Protein AF-A0AAN8JFC9-F1 (afdb_monomer_lite)

Organism: Patella caerulea (NCBI:txid87958)

Structure (mmCIF, N/CA/C/O backbone):
data_AF-A0AAN8JFC9-F1
#
_entry.id   AF-A0AAN8JFC9-F1
#
loop_
_atom_site.group_PDB
_atom_site.id
_atom_site.type_symbol
_atom_site.label_atom_id
_atom_site.label_alt_id
_atom_site.label_comp_id
_atom_site.label_asym_id
_atom_site.label_entity_id
_atom_site.label_seq_id
_atom_site.pdbx_P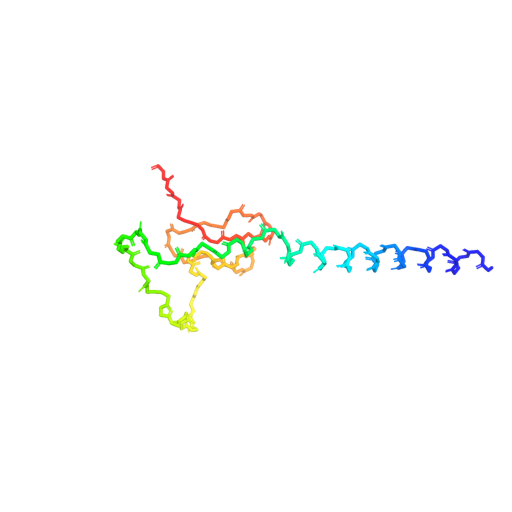DB_ins_code
_atom_site.Cartn_x
_atom_site.Cartn_y
_atom_site.Cartn_z
_atom_site.occupancy
_atom_site.B_iso_or_equiv
_atom_site.auth_seq_id
_atom_site.auth_comp_id
_atom_site.auth_asym_id
_atom_site.auth_atom_id
_atom_site.pdbx_PDB_model_num
ATOM 1 N N . MET A 1 1 ? 22.544 -7.958 -28.202 1.00 70.62 1 MET A N 1
ATOM 2 C CA . MET A 1 1 ? 22.425 -8.823 -27.002 1.00 70.62 1 MET A CA 1
ATOM 3 C C . MET A 1 1 ? 22.187 -8.048 -25.695 1.00 70.62 1 MET A C 1
ATOM 5 O O . MET A 1 1 ? 21.438 -8.544 -24.869 1.00 70.62 1 MET A O 1
ATOM 9 N N . ALA A 1 2 ? 22.684 -6.813 -25.516 1.00 70.50 2 ALA A N 1
ATOM 10 C CA . ALA A 1 2 ? 22.490 -6.014 -2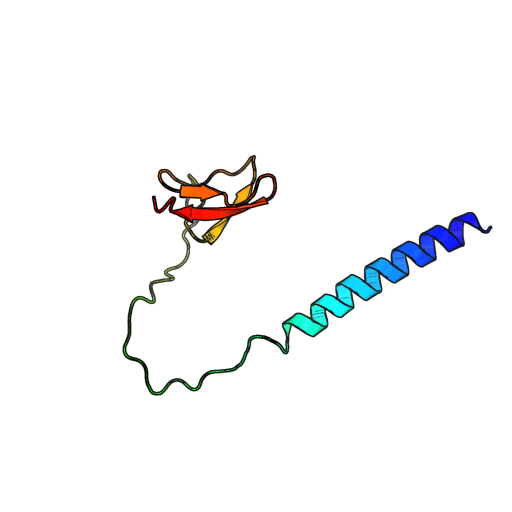4.286 1.00 70.50 2 ALA A CA 1
ATOM 11 C C . ALA A 1 2 ? 21.026 -5.684 -23.893 1.00 70.50 2 ALA A C 1
ATOM 13 O O . ALA A 1 2 ? 20.739 -5.407 -22.731 1.00 70.50 2 ALA A O 1
ATOM 14 N N . ARG A 1 3 ? 20.075 -5.740 -24.836 1.00 74.12 3 ARG A N 1
ATOM 15 C CA . ARG A 1 3 ? 18.650 -5.480 -24.555 1.00 74.12 3 ARG A CA 1
ATOM 16 C C . ARG A 1 3 ? 18.003 -6.546 -23.665 1.00 74.12 3 ARG A C 1
ATOM 18 O O . ARG A 1 3 ? 17.138 -6.210 -22.872 1.00 74.12 3 ARG A O 1
ATOM 25 N N . LEU A 1 4 ? 18.461 -7.797 -23.746 1.00 86.06 4 LEU A N 1
ATOM 26 C CA . LEU A 1 4 ? 17.934 -8.891 -22.921 1.00 86.06 4 LEU A CA 1
ATOM 27 C C . LEU A 1 4 ? 18.440 -8.818 -21.473 1.00 86.06 4 LEU A C 1
ATOM 29 O O . LEU A 1 4 ? 17.705 -9.152 -20.550 1.00 86.06 4 LEU A O 1
ATOM 33 N N . VAL A 1 5 ? 19.660 -8.308 -21.270 1.00 86.19 5 VAL A N 1
ATOM 34 C CA . VAL A 1 5 ? 20.273 -8.168 -19.939 1.00 86.19 5 VAL A CA 1
ATOM 35 C C . VAL A 1 5 ? 19.518 -7.143 -19.092 1.00 86.19 5 VAL A C 1
ATOM 37 O O . VAL A 1 5 ? 19.209 -7.419 -17.940 1.00 86.19 5 VAL A O 1
ATOM 40 N N . ASN A 1 6 ? 19.147 -5.999 -19.677 1.00 80.75 6 ASN A N 1
ATOM 41 C CA . ASN A 1 6 ? 18.390 -4.963 -18.965 1.00 80.75 6 ASN A CA 1
ATOM 42 C C . ASN A 1 6 ? 17.032 -5.481 -18.470 1.00 80.75 6 ASN A C 1
ATOM 44 O O . ASN A 1 6 ? 16.653 -5.225 -17.334 1.00 80.75 6 ASN A O 1
ATOM 48 N N . VAL A 1 7 ? 16.332 -6.266 -19.294 1.00 86.94 7 VAL A N 1
ATOM 49 C CA . VAL A 1 7 ? 15.045 -6.862 -18.911 1.00 86.94 7 VAL A CA 1
ATOM 50 C C . VAL A 1 7 ? 15.243 -7.888 -17.793 1.00 86.94 7 VAL A C 1
ATOM 52 O O . VAL A 1 7 ? 14.572 -7.815 -16.770 1.00 86.94 7 VAL A O 1
ATOM 55 N N . PHE A 1 8 ? 16.210 -8.798 -17.929 1.00 88.62 8 PHE A N 1
ATOM 56 C CA . PHE A 1 8 ? 16.466 -9.830 -16.921 1.00 88.62 8 PHE A CA 1
ATOM 57 C C . PHE A 1 8 ? 16.862 -9.253 -15.550 1.00 88.62 8 PHE A C 1
ATOM 59 O O . PHE A 1 8 ? 16.392 -9.733 -14.517 1.00 88.62 8 PHE A O 1
ATOM 66 N N . VAL A 1 9 ? 17.679 -8.194 -15.529 1.00 90.19 9 VAL A N 1
ATOM 67 C CA . VAL A 1 9 ? 18.089 -7.512 -14.290 1.00 90.19 9 VAL A CA 1
ATOM 68 C C . VAL A 1 9 ? 16.888 -6.870 -13.592 1.00 90.19 9 VAL A C 1
ATOM 70 O O . VAL A 1 9 ? 16.733 -7.045 -12.386 1.00 90.19 9 VAL A O 1
ATOM 73 N N . VAL A 1 10 ? 16.002 -6.201 -14.338 1.00 93.06 10 VAL A N 1
ATOM 74 C CA . VAL A 1 10 ? 14.786 -5.583 -13.777 1.00 93.06 10 VAL A CA 1
ATOM 75 C C . VAL A 1 10 ? 13.854 -6.640 -13.177 1.00 93.06 10 VAL A C 1
ATOM 77 O O . VAL A 1 10 ? 13.423 -6.495 -12.035 1.00 93.06 10 VAL A O 1
ATOM 80 N N . PHE A 1 11 ? 13.598 -7.738 -13.895 1.00 91.12 11 PHE A N 1
ATOM 81 C CA . PHE A 1 11 ? 12.755 -8.830 -13.391 1.00 91.12 11 PHE A CA 1
ATOM 82 C C . PHE A 1 11 ? 13.335 -9.482 -12.130 1.00 91.12 11 PHE A C 1
ATOM 84 O O . PHE A 1 11 ? 12.605 -9.722 -11.168 1.00 91.12 11 PHE A O 1
ATOM 91 N N . THR A 1 12 ? 14.648 -9.726 -12.105 1.00 93.25 12 THR A N 1
ATOM 92 C CA . THR A 1 12 ? 15.327 -10.322 -10.944 1.00 93.25 12 THR A CA 1
ATOM 93 C C . THR A 1 12 ? 15.257 -9.398 -9.727 1.00 93.25 12 THR A C 1
ATOM 95 O O . THR A 1 12 ? 14.962 -9.857 -8.624 1.00 93.25 12 THR A O 1
ATOM 98 N N . LEU A 1 13 ? 15.453 -8.090 -9.921 1.00 93.25 13 LEU A N 1
ATOM 99 C CA . LEU A 1 13 ? 15.374 -7.094 -8.851 1.00 93.25 13 LEU A CA 1
ATOM 100 C C . LEU A 1 13 ? 13.956 -7.001 -8.260 1.00 93.25 13 LEU A C 1
ATOM 102 O O . LEU A 1 13 ? 13.803 -7.021 -7.039 1.00 93.25 13 LEU A O 1
ATOM 106 N N . CYS A 1 14 ? 12.917 -6.992 -9.102 1.00 93.62 14 CYS A N 1
ATOM 107 C CA . CYS A 1 14 ? 11.522 -7.041 -8.648 1.00 93.62 14 CYS A CA 1
ATOM 108 C C . CYS A 1 14 ? 11.218 -8.307 -7.836 1.00 93.62 14 CYS A C 1
ATOM 110 O O . CYS A 1 14 ? 10.583 -8.231 -6.786 1.00 93.62 14 CYS A O 1
ATOM 112 N N . PHE A 1 15 ? 11.685 -9.469 -8.294 1.00 90.12 15 PHE A N 1
ATOM 113 C CA . PHE A 1 15 ? 11.431 -10.743 -7.622 1.00 90.12 15 PHE A CA 1
ATOM 114 C C . PHE A 1 15 ? 12.082 -10.819 -6.231 1.00 90.12 15 PHE A C 1
ATOM 116 O O . PHE A 1 15 ? 11.452 -11.291 -5.283 1.00 90.12 15 PHE A O 1
ATOM 123 N N . VAL A 1 16 ? 13.310 -10.306 -6.086 1.00 88.31 16 VAL A N 1
ATOM 124 C CA . VAL A 1 16 ? 14.010 -10.228 -4.791 1.00 88.31 16 VAL A CA 1
ATOM 125 C C . VAL A 1 16 ? 13.274 -9.311 -3.813 1.00 88.31 16 VAL A C 1
ATOM 127 O O . VAL A 1 16 ? 13.129 -9.676 -2.648 1.00 88.31 16 VAL A O 1
ATOM 130 N N . LEU A 1 17 ? 12.755 -8.165 -4.272 1.00 87.00 17 LEU A N 1
ATOM 131 C CA . LEU A 1 17 ? 11.959 -7.270 -3.426 1.00 87.00 17 LEU A CA 1
ATOM 132 C C . LEU A 1 17 ? 10.699 -7.981 -2.909 1.00 87.00 17 LEU A C 1
ATOM 134 O O . LEU A 1 17 ? 10.486 -8.026 -1.702 1.00 87.00 17 LEU A O 1
ATOM 138 N N . ILE A 1 18 ? 9.916 -8.627 -3.780 1.00 88.75 18 ILE A N 1
ATOM 139 C CA . ILE A 1 18 ? 8.653 -9.289 -3.392 1.00 88.75 18 ILE A CA 1
ATOM 140 C C . ILE A 1 18 ? 8.886 -10.421 -2.373 1.00 88.75 18 ILE A C 1
ATOM 142 O O . ILE A 1 18 ? 8.135 -10.547 -1.405 1.00 88.75 18 ILE A O 1
ATOM 146 N N . GLN A 1 19 ? 9.942 -11.227 -2.535 1.00 78.44 19 GLN A N 1
ATOM 147 C CA . GLN A 1 19 ? 10.269 -12.273 -1.557 1.00 78.44 19 GLN A CA 1
ATOM 148 C C . GLN A 1 19 ? 10.862 -11.716 -0.254 1.00 78.44 19 GLN A C 1
ATOM 150 O O . GLN A 1 19 ? 10.572 -12.253 0.814 1.00 78.44 19 GLN A O 1
ATOM 155 N N . GLY A 1 20 ? 11.630 -10.622 -0.312 1.00 72.25 20 GLY A N 1
ATOM 156 C CA . GLY A 1 20 ? 12.136 -9.923 0.874 1.00 72.25 20 GLY A CA 1
ATOM 157 C C . GLY A 1 20 ? 11.028 -9.294 1.729 1.00 72.25 20 GLY A C 1
ATOM 158 O O . GLY A 1 20 ? 11.119 -9.311 2.959 1.00 72.25 20 GLY A O 1
ATOM 159 N N . PHE A 1 21 ? 9.945 -8.818 1.103 1.00 65.31 21 PHE A N 1
ATOM 160 C CA . PHE A 1 21 ? 8.733 -8.384 1.810 1.00 65.31 21 PHE A CA 1
ATOM 161 C C . PHE A 1 21 ? 8.022 -9.562 2.495 1.00 65.31 21 PHE A C 1
ATOM 163 O O . PHE A 1 21 ? 7.632 -9.449 3.654 1.00 65.31 21 PHE A O 1
ATOM 170 N N . LYS A 1 22 ? 7.957 -10.736 1.850 1.00 54.81 22 LYS A N 1
ATOM 171 C CA . LYS A 1 22 ? 7.297 -11.930 2.412 1.00 54.81 22 LYS A CA 1
ATOM 172 C C . LYS A 1 22 ? 8.005 -12.526 3.641 1.00 54.81 22 LYS A C 1
ATOM 174 O O . LYS A 1 22 ? 7.376 -13.236 4.421 1.00 54.81 22 LYS A O 1
ATOM 179 N N . VAL A 1 23 ? 9.295 -12.239 3.843 1.00 53.78 23 VAL A N 1
ATOM 180 C CA . VAL A 1 23 ? 10.040 -12.647 5.053 1.00 53.78 23 VAL A CA 1
ATOM 181 C C . VAL A 1 23 ? 9.857 -11.648 6.206 1.00 53.78 23 VAL A C 1
ATOM 183 O O . VAL A 1 23 ? 9.899 -12.056 7.364 1.00 53.78 23 VAL A O 1
ATOM 186 N N . ASN A 1 24 ? 9.576 -10.370 5.921 1.00 42.00 24 ASN A N 1
ATOM 187 C CA . ASN A 1 24 ? 9.338 -9.352 6.955 1.00 42.00 24 ASN A CA 1
ATOM 188 C C . ASN A 1 24 ? 7.935 -9.407 7.583 1.00 42.00 24 ASN A C 1
ATOM 190 O O . ASN A 1 24 ? 7.739 -8.858 8.661 1.00 42.00 24 ASN A O 1
ATOM 194 N N . GLU A 1 25 ? 6.978 -10.117 6.981 1.00 49.69 25 GLU A N 1
ATOM 195 C CA . GLU A 1 25 ? 5.631 -10.265 7.554 1.00 49.69 25 GLU A CA 1
ATOM 196 C C . GLU A 1 25 ? 5.579 -11.284 8.711 1.00 49.69 25 GLU A C 1
ATOM 198 O O . GLU A 1 25 ? 4.685 -11.241 9.551 1.00 49.69 25 GLU A O 1
ATOM 203 N N . ARG A 1 26 ? 6.563 -12.193 8.815 1.00 43.69 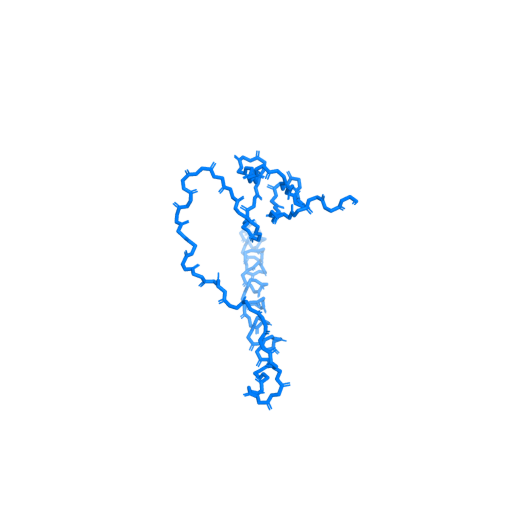26 ARG A N 1
ATOM 204 C CA . ARG A 1 26 ? 6.536 -13.285 9.809 1.00 43.69 26 ARG A CA 1
ATOM 205 C C . ARG A 1 26 ? 7.250 -12.980 11.132 1.00 43.69 26 ARG A C 1
ATOM 207 O O . ARG A 1 26 ? 7.231 -13.822 12.026 1.00 43.69 26 ARG A O 1
ATOM 214 N N . SER A 1 27 ? 7.853 -11.802 11.295 1.00 50.72 27 SER A N 1
ATOM 215 C CA . SER A 1 27 ? 8.606 -11.468 12.520 1.00 50.72 27 SER A CA 1
ATOM 216 C C . SER A 1 27 ? 8.282 -10.107 13.146 1.00 50.72 27 SER A C 1
ATOM 218 O O . SER A 1 27 ? 8.955 -9.731 14.100 1.00 50.72 27 SER A O 1
ATOM 220 N N . GLY A 1 28 ? 7.251 -9.401 12.666 1.00 52.06 28 GLY A N 1
ATOM 221 C CA . GLY A 1 28 ? 6.848 -8.096 13.207 1.00 52.06 28 GLY A CA 1
ATOM 222 C C . GLY A 1 28 ? 5.606 -8.076 14.107 1.00 52.06 28 GLY A C 1
ATOM 223 O O . GLY A 1 28 ? 5.569 -7.246 15.002 1.00 52.06 28 GLY A O 1
ATOM 224 N N . ASP A 1 29 ? 4.624 -8.972 13.915 1.00 50.78 29 ASP A N 1
ATOM 225 C CA . ASP A 1 29 ? 3.288 -8.807 14.538 1.00 50.78 29 ASP A CA 1
ATOM 226 C C . ASP A 1 29 ? 2.602 -10.123 14.984 1.00 50.78 29 ASP A C 1
ATOM 228 O O . ASP A 1 29 ? 1.384 -10.251 15.036 1.00 50.78 29 ASP A O 1
ATOM 232 N N . GLN A 1 30 ? 3.386 -11.140 15.356 1.00 43.62 30 GLN A N 1
ATOM 233 C CA . GLN A 1 30 ? 2.909 -12.196 16.266 1.00 43.62 30 GLN A CA 1
ATOM 234 C C . GLN A 1 30 ? 3.725 -12.183 17.553 1.00 43.62 30 GLN A C 1
ATOM 236 O O . GLN A 1 30 ? 4.255 -13.196 18.013 1.00 43.62 30 GLN A O 1
ATOM 241 N N . GLN A 1 31 ? 3.792 -11.005 18.175 1.00 45.62 31 GLN A N 1
ATOM 242 C CA . GLN A 1 31 ? 3.929 -10.949 19.620 1.00 45.62 31 GLN A CA 1
ATOM 243 C C . G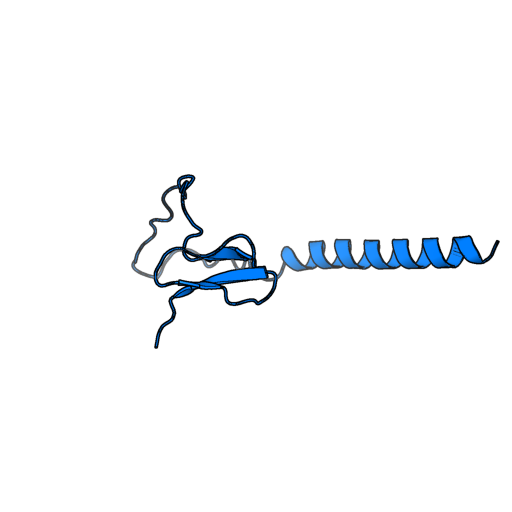LN A 1 31 ? 2.638 -11.529 20.205 1.00 45.62 31 GLN A C 1
ATOM 245 O O . GLN A 1 31 ? 1.654 -10.840 20.445 1.00 45.62 31 GLN A O 1
ATOM 250 N N . GLN A 1 32 ? 2.651 -12.851 20.341 1.00 46.34 32 GLN A N 1
ATOM 251 C CA . GLN A 1 32 ? 1.689 -13.672 21.048 1.00 46.34 32 GLN A CA 1
ATOM 252 C C . GLN A 1 32 ? 1.589 -13.144 22.484 1.00 46.34 32 GLN A C 1
ATOM 254 O O . GLN A 1 32 ? 2.363 -13.537 23.355 1.00 46.34 32 GLN A O 1
ATOM 259 N N . VAL A 1 33 ? 0.689 -12.186 22.713 1.00 48.75 33 VAL A N 1
ATOM 260 C CA . VAL A 1 33 ? 0.368 -11.683 24.049 1.00 48.75 33 VAL A CA 1
ATOM 261 C C . VAL A 1 33 ? -0.331 -12.828 24.795 1.00 48.75 33 VAL A C 1
ATOM 263 O O . VAL A 1 33 ? -1.398 -13.266 24.358 1.00 48.75 33 VAL A O 1
ATOM 266 N N . PRO A 1 34 ? 0.267 -13.375 25.870 1.00 41.34 34 PRO A N 1
ATOM 267 C CA . PRO A 1 34 ? -0.340 -14.444 26.652 1.00 41.34 34 PRO A CA 1
ATOM 268 C C . PRO A 1 34 ? -1.658 -13.961 27.276 1.00 41.34 34 PRO A C 1
ATOM 270 O O . PRO A 1 34 ? -1.744 -12.880 27.857 1.00 41.34 34 PRO A O 1
ATOM 273 N N . ALA A 1 35 ? -2.693 -14.777 27.104 1.00 49.84 35 ALA A N 1
ATOM 274 C CA . ALA A 1 35 ? -4.095 -14.466 27.343 1.00 49.84 35 ALA A CA 1
ATOM 275 C C . ALA A 1 35 ? -4.519 -14.536 28.826 1.00 49.84 35 ALA A C 1
ATOM 277 O O . ALA A 1 35 ? -5.328 -15.391 29.168 1.00 49.84 35 ALA A O 1
ATOM 278 N N . ASP A 1 36 ? -4.010 -13.667 29.712 1.00 59.38 36 ASP A N 1
ATOM 279 C CA . ASP A 1 36 ? -4.400 -13.751 31.139 1.00 59.38 36 ASP A CA 1
ATOM 280 C C . ASP A 1 36 ? -4.487 -12.426 31.931 1.00 59.38 36 ASP A C 1
ATOM 282 O O . ASP A 1 36 ? -4.179 -12.412 33.115 1.00 59.38 36 ASP A O 1
ATOM 286 N N . ALA A 1 37 ? -4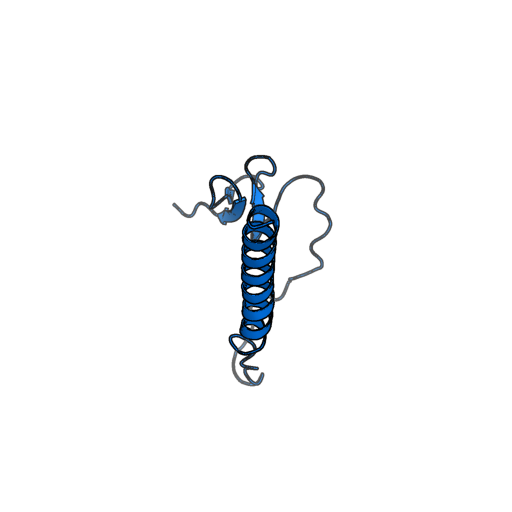.904 -11.296 31.328 1.00 50.78 37 ALA A N 1
ATOM 287 C CA . ALA A 1 37 ? -5.312 -10.108 32.117 1.00 50.78 37 ALA A CA 1
ATOM 288 C C . ALA A 1 37 ? -6.011 -8.967 31.329 1.00 50.78 37 ALA A C 1
ATOM 290 O O . ALA A 1 37 ? -5.612 -7.815 31.483 1.00 50.78 37 ALA A O 1
ATOM 291 N N . VAL A 1 38 ? -7.055 -9.202 30.516 1.00 49.41 38 VAL A N 1
ATOM 292 C CA . VAL A 1 38 ? -7.962 -8.097 30.096 1.00 49.41 38 VAL A CA 1
ATOM 293 C C . VAL A 1 38 ? -9.418 -8.594 29.957 1.00 49.41 38 VAL A C 1
ATOM 295 O O . VAL A 1 38 ? -9.662 -9.508 29.170 1.00 49.41 38 VAL A O 1
ATOM 298 N N . PRO A 1 39 ? -10.395 -8.031 30.701 1.00 47.19 39 PRO A N 1
ATOM 299 C CA . PRO A 1 39 ? -11.820 -8.352 30.557 1.00 47.19 39 PRO A CA 1
ATOM 300 C C . PRO A 1 39 ? -12.414 -7.801 29.235 1.00 47.19 39 PRO A C 1
ATOM 302 O O . PRO A 1 39 ? -11.882 -6.842 28.677 1.00 47.19 39 PRO A O 1
ATOM 305 N N . PRO A 1 40 ? -13.501 -8.404 28.710 1.00 55.44 40 PRO A N 1
ATOM 306 C CA . PRO A 1 40 ? -13.898 -8.342 27.297 1.00 55.44 40 PRO A CA 1
ATOM 307 C C . PRO A 1 40 ? -14.501 -6.985 26.905 1.00 55.44 40 PRO A C 1
ATOM 309 O O . PRO A 1 40 ? -15.188 -6.358 27.713 1.00 55.44 40 PRO A O 1
ATOM 312 N N . PRO A 1 41 ? -14.336 -6.560 25.640 1.00 43.50 41 PRO A N 1
ATOM 313 C CA . PRO A 1 41 ? -15.542 -6.385 24.830 1.00 43.50 41 PRO A CA 1
ATOM 314 C C . PRO A 1 41 ? -15.390 -6.799 23.354 1.00 43.50 41 PRO A C 1
ATOM 316 O O . PRO A 1 41 ? -14.451 -6.431 22.659 1.00 43.50 41 PRO A O 1
ATOM 319 N N . VAL A 1 42 ? -16.431 -7.495 22.887 1.00 50.91 42 VAL A N 1
ATOM 320 C CA . VAL A 1 42 ? -16.898 -7.591 21.494 1.00 50.91 42 VAL A CA 1
ATOM 321 C C . VAL A 1 42 ? -15.937 -8.278 20.517 1.00 50.91 42 VAL A C 1
ATOM 323 O O . VAL A 1 42 ? -15.539 -7.743 19.488 1.00 50.91 42 VAL A O 1
ATOM 326 N N . GLN A 1 43 ? -15.690 -9.564 20.769 1.00 45.69 43 GLN A N 1
ATOM 327 C CA . GLN A 1 43 ? -15.637 -10.500 19.651 1.00 45.69 43 GLN A CA 1
ATOM 328 C C . GLN A 1 43 ? -17.067 -10.759 19.189 1.00 45.69 43 GLN A C 1
ATOM 330 O O . GLN A 1 43 ? -17.823 -11.533 19.772 1.00 45.69 43 GLN A O 1
ATOM 335 N N . SER A 1 44 ? -17.446 -10.089 18.117 1.00 49.38 44 SER A N 1
ATOM 336 C CA . SER A 1 44 ? -18.417 -10.643 17.185 1.00 49.38 44 SER A CA 1
ATOM 337 C C . SER A 1 44 ? -17.906 -10.385 15.775 1.00 49.38 44 SER A C 1
ATOM 339 O O . SER A 1 44 ? -18.590 -9.796 14.951 1.00 49.38 44 SER A O 1
ATOM 341 N N . ALA A 1 45 ? -16.694 -10.877 15.492 1.00 48.97 45 ALA A N 1
ATOM 342 C CA . ALA A 1 45 ? -16.345 -11.334 14.150 1.00 48.97 45 ALA A CA 1
ATOM 343 C C . ALA A 1 45 ? -17.105 -12.652 13.907 1.00 48.97 45 ALA A C 1
ATOM 345 O O . ALA A 1 45 ? -16.520 -13.728 13.806 1.00 48.97 45 ALA A O 1
ATOM 346 N N . GLY A 1 46 ? -18.441 -12.566 13.932 1.00 39.62 46 GLY A N 1
ATOM 347 C CA . GLY A 1 46 ? -19.259 -13.529 13.220 1.00 39.62 46 GLY A CA 1
ATOM 348 C C . GLY A 1 46 ? -18.827 -13.462 11.765 1.00 39.62 46 GLY A C 1
ATOM 349 O O . GLY A 1 46 ? -18.463 -12.388 11.286 1.00 39.62 46 GLY A O 1
ATOM 350 N N . GLU A 1 47 ? -18.791 -14.621 11.119 1.00 41.75 47 GLU A N 1
ATOM 351 C CA . GLU A 1 47 ? -18.588 -14.774 9.683 1.00 41.75 47 GLU A CA 1
ATOM 352 C C . GLU A 1 47 ? -19.130 -13.548 8.945 1.00 41.75 47 GLU A C 1
ATOM 354 O O . GLU A 1 47 ? -20.325 -13.249 9.038 1.00 41.75 47 GLU A O 1
ATOM 359 N N . VAL A 1 48 ? -18.233 -12.803 8.285 1.00 54.44 48 VAL A N 1
ATOM 360 C CA . VAL A 1 48 ? -18.592 -11.704 7.389 1.00 54.44 48 VAL A CA 1
ATOM 361 C C . VAL A 1 48 ? -19.370 -12.360 6.262 1.00 54.44 48 VAL A C 1
ATOM 363 O O . VAL A 1 48 ? -18.815 -12.845 5.277 1.00 54.44 48 VAL A O 1
ATOM 366 N N . GLY A 1 49 ? -20.673 -12.490 6.497 1.00 42.50 49 GLY A N 1
ATOM 367 C CA . GLY A 1 49 ? -21.629 -12.942 5.522 1.00 42.50 49 GLY A CA 1
ATOM 368 C C . GLY A 1 49 ? -21.427 -12.072 4.305 1.00 42.50 49 GLY A C 1
ATOM 369 O O . GLY A 1 49 ? -21.374 -10.848 4.423 1.00 42.50 49 GLY A O 1
ATOM 370 N N . GLU A 1 50 ? -21.265 -12.742 3.172 1.00 43.25 50 GLU A N 1
ATOM 371 C CA . GLU A 1 50 ? -21.299 -12.215 1.820 1.00 43.25 50 GLU A CA 1
ATOM 372 C C . GLU A 1 50 ? -22.456 -11.209 1.709 1.00 43.25 50 GLU A C 1
ATOM 374 O O . GLU A 1 50 ? -23.604 -11.544 1.403 1.00 43.25 50 GLU A O 1
ATOM 379 N N . SER A 1 51 ? -22.166 -9.961 2.070 1.00 49.75 51 SER A N 1
ATOM 380 C CA . SER A 1 51 ? -23.138 -8.889 2.181 1.00 49.75 51 SER A CA 1
ATOM 381 C C . SER A 1 51 ? -23.312 -8.376 0.770 1.00 49.75 51 SER A C 1
ATOM 383 O O . SER A 1 51 ? -22.634 -7.455 0.326 1.00 49.75 51 SER A O 1
ATOM 385 N N . LYS A 1 52 ? -24.172 -9.062 0.015 1.00 57.00 52 LYS A N 1
ATOM 386 C CA . LYS A 1 52 ? -24.588 -8.673 -1.333 1.00 57.00 52 LYS A CA 1
ATOM 387 C C . LYS A 1 52 ? -25.230 -7.284 -1.263 1.00 57.00 52 LYS A C 1
ATOM 389 O O . LYS A 1 52 ? -26.442 -7.176 -1.113 1.00 57.00 52 LYS A O 1
ATOM 394 N N . GLY A 1 53 ? -24.423 -6.225 -1.330 1.00 75.06 53 GLY A N 1
ATOM 395 C CA . GLY A 1 53 ? -24.929 -4.855 -1.337 1.00 75.06 53 GLY A CA 1
ATOM 396 C C . GLY A 1 53 ? -23.896 -3.733 -1.229 1.00 75.06 53 GLY A C 1
ATOM 397 O O . GLY A 1 53 ? -24.068 -2.735 -1.921 1.00 75.06 53 GLY A O 1
ATOM 398 N N . CYS A 1 54 ? -22.849 -3.855 -0.404 1.00 81.56 54 CYS A N 1
ATOM 399 C CA . CYS A 1 54 ? -21.843 -2.799 -0.189 1.00 81.56 54 CYS A CA 1
ATOM 400 C C . CYS A 1 54 ? -20.704 -3.277 0.732 1.00 81.56 54 CYS A C 1
ATOM 402 O O . CYS A 1 54 ? -20.878 -4.256 1.454 1.00 81.56 54 CYS A O 1
ATOM 404 N N . ASN A 1 55 ? -19.564 -2.576 0.723 1.00 89.44 55 ASN A N 1
ATOM 405 C CA . ASN A 1 55 ? -18.415 -2.890 1.580 1.00 89.44 55 ASN A CA 1
ATOM 406 C C . ASN A 1 55 ? -18.620 -2.368 3.012 1.00 89.44 55 ASN A C 1
ATOM 408 O O . ASN A 1 55 ? -18.999 -1.203 3.205 1.00 89.44 55 ASN A O 1
ATOM 412 N N . ALA A 1 56 ? -18.372 -3.225 4.002 1.00 89.81 56 ALA A N 1
ATOM 413 C CA . ALA A 1 56 ? -18.516 -2.918 5.419 1.00 89.81 56 ALA A CA 1
ATOM 414 C C . ALA A 1 56 ? -17.264 -2.226 5.985 1.00 89.81 56 ALA A C 1
ATOM 416 O O . ALA A 1 56 ? -16.275 -2.005 5.292 1.00 89.81 56 ALA A O 1
ATOM 417 N N . PHE A 1 57 ? -17.305 -1.850 7.263 1.00 89.94 57 PHE A N 1
ATOM 418 C CA . PHE A 1 57 ? -16.161 -1.242 7.943 1.00 89.94 57 PHE A CA 1
ATOM 419 C C . PHE A 1 57 ? -14.945 -2.179 7.929 1.00 89.94 57 PHE A C 1
ATOM 421 O O . PHE A 1 57 ? -15.058 -3.340 8.318 1.00 89.94 57 PHE A O 1
ATOM 428 N N . GLY A 1 58 ? -13.781 -1.661 7.536 1.00 86.94 58 GLY A N 1
ATOM 429 C CA . GLY A 1 58 ? -12.552 -2.449 7.434 1.00 86.94 58 GLY A CA 1
ATOM 430 C C . GLY A 1 58 ? -12.408 -3.250 6.136 1.00 86.94 58 GLY A C 1
ATOM 431 O O . GLY A 1 58 ? -11.315 -3.752 5.879 1.00 86.94 58 GLY A O 1
ATOM 432 N N . ASP A 1 59 ? -13.448 -3.323 5.298 1.00 90.12 59 ASP A N 1
ATOM 433 C CA . ASP A 1 59 ? -13.344 -3.933 3.971 1.00 90.12 59 ASP A CA 1
ATOM 434 C C . ASP A 1 59 ? -12.594 -3.017 2.997 1.00 90.12 59 ASP A C 1
ATOM 436 O O . ASP A 1 59 ? -12.647 -1.782 3.081 1.00 90.12 59 ASP A O 1
ATOM 440 N N . GLU A 1 60 ? -11.921 -3.636 2.027 1.00 90.56 60 GLU A N 1
ATOM 441 C CA . GLU A 1 60 ? -11.259 -2.926 0.939 1.00 90.56 60 GLU A CA 1
ATOM 442 C C . GLU A 1 60 ? -12.285 -2.238 0.033 1.00 90.56 60 GLU A C 1
ATOM 444 O O . GLU A 1 60 ? -13.243 -2.837 -0.461 1.00 90.56 60 GLU A O 1
ATOM 449 N N . CYS A 1 61 ? -12.046 -0.963 -0.242 1.00 88.94 61 CYS A N 1
ATOM 450 C CA . CYS A 1 61 ? -12.831 -0.163 -1.166 1.00 88.94 61 CYS A CA 1
ATOM 451 C C . CYS A 1 61 ? -11.955 0.384 -2.284 1.00 88.94 61 CYS A C 1
ATOM 453 O O . CYS A 1 61 ? -10.751 0.600 -2.144 1.00 88.94 61 CYS A O 1
ATOM 455 N N . SER A 1 62 ? -12.584 0.630 -3.421 1.00 86.50 62 SER A N 1
ATOM 456 C CA . SER A 1 62 ? -11.968 1.263 -4.577 1.00 86.50 62 SER A CA 1
ATOM 457 C C . SER A 1 62 ? -12.953 2.262 -5.166 1.00 86.50 62 SER A C 1
ATOM 459 O O . SER A 1 62 ? -14.132 2.282 -4.821 1.00 86.50 62 SER A O 1
ATOM 461 N N . TRP A 1 63 ? -12.507 3.067 -6.119 1.00 73.38 63 TRP A N 1
ATOM 462 C CA . TRP A 1 63 ? -13.398 3.940 -6.887 1.00 73.38 63 TRP A CA 1
ATOM 463 C C . TRP A 1 63 ? -14.572 3.216 -7.581 1.00 73.38 63 TRP A C 1
ATOM 465 O O . TRP A 1 63 ? -15.570 3.859 -7.896 1.00 73.38 63 TRP A O 1
ATOM 475 N N . TRP A 1 64 ? -14.484 1.896 -7.790 1.00 75.69 64 TRP A N 1
ATOM 476 C CA . TRP A 1 64 ? -15.579 1.072 -8.319 1.00 75.69 64 TRP A CA 1
ATOM 477 C C . TRP A 1 64 ? -16.431 0.416 -7.229 1.00 75.69 64 TRP A C 1
ATOM 479 O O . TRP A 1 64 ? -17.591 0.084 -7.463 1.00 75.69 64 TRP A O 1
ATOM 489 N N . THR A 1 65 ? -15.839 0.184 -6.059 1.00 79.69 65 THR A N 1
ATOM 490 C CA . THR A 1 65 ? -16.431 -0.551 -4.940 1.00 79.69 65 THR A CA 1
ATOM 491 C C . THR A 1 65 ? -16.554 0.392 -3.747 1.00 79.69 65 THR A C 1
ATOM 493 O O . THR A 1 65 ? -15.614 0.593 -2.980 1.00 79.69 65 THR A O 1
ATOM 496 N N . GLY A 1 66 ? -17.719 1.035 -3.641 1.00 82.31 66 GLY A N 1
ATOM 497 C CA . GLY A 1 66 ? -18.030 1.972 -2.563 1.00 82.31 66 GLY A CA 1
ATOM 498 C C . GLY A 1 66 ? -18.280 1.288 -1.215 1.00 82.31 66 GLY A C 1
ATOM 499 O O . GLY A 1 66 ? -18.506 0.081 -1.133 1.00 82.31 66 GLY A O 1
ATOM 500 N N . CYS A 1 67 ? -18.273 2.089 -0.153 1.00 89.38 67 CYS A N 1
ATOM 501 C CA . CYS A 1 67 ? -18.649 1.664 1.195 1.00 89.38 67 CYS A CA 1
ATOM 502 C C . CYS A 1 67 ? -20.164 1.770 1.404 1.00 89.38 67 CYS A C 1
ATOM 504 O O . CYS A 1 67 ? -20.836 2.514 0.683 1.00 89.38 67 CYS A O 1
ATOM 506 N N . CYS A 1 68 ? -20.715 1.059 2.391 1.00 89.56 68 CYS A N 1
ATOM 507 C CA . CYS A 1 68 ? -22.113 1.268 2.780 1.00 89.56 68 CYS A CA 1
ATOM 508 C C . CYS A 1 68 ? -22.360 2.703 3.293 1.00 89.56 68 CYS A C 1
ATOM 510 O O . CYS A 1 68 ? -21.433 3.446 3.626 1.00 89.56 68 CYS A O 1
ATOM 512 N N . GLU A 1 69 ? -23.635 3.091 3.350 1.00 88.25 69 GLU A N 1
ATOM 513 C CA . GLU A 1 69 ? -24.070 4.422 3.782 1.00 88.25 69 GLU A CA 1
ATOM 514 C C . GLU A 1 69 ? -23.469 4.820 5.144 1.00 88.25 69 GLU A C 1
ATOM 516 O O . GLU A 1 69 ? -23.421 4.021 6.077 1.00 88.25 69 GLU A O 1
ATOM 521 N N . GLY A 1 70 ? -22.986 6.063 5.251 1.00 85.44 70 GLY A N 1
ATOM 522 C CA . GLY A 1 70 ? -22.335 6.581 6.462 1.00 85.44 70 GLY A CA 1
ATOM 523 C C . GLY A 1 70 ? -20.835 6.279 6.576 1.00 85.44 70 GLY A C 1
ATOM 524 O O . GLY A 1 70 ? -20.198 6.724 7.532 1.00 85.44 70 GLY A O 1
ATOM 525 N N . MET A 1 71 ? -20.253 5.578 5.600 1.00 88.44 71 MET A N 1
ATOM 526 C CA . MET A 1 71 ? -18.816 5.305 5.533 1.00 88.44 71 MET A CA 1
ATOM 527 C C . MET A 1 71 ? -18.157 5.975 4.324 1.00 88.44 71 MET A C 1
ATOM 529 O O . MET A 1 71 ? -18.797 6.278 3.315 1.00 88.44 71 MET A O 1
ATOM 533 N N . LYS A 1 72 ? -16.848 6.199 4.428 1.00 89.06 72 LYS A N 1
ATOM 534 C CA . LYS A 1 72 ? -15.986 6.708 3.360 1.00 89.06 72 LYS A CA 1
ATOM 535 C C . LYS A 1 72 ? -14.818 5.769 3.115 1.00 89.06 72 LYS A C 1
ATOM 537 O O . LYS A 1 72 ? -14.345 5.094 4.023 1.00 89.06 72 LYS A O 1
ATOM 542 N N . CYS A 1 73 ? -14.348 5.776 1.874 1.00 90.38 73 CYS A N 1
ATOM 543 C CA . CYS A 1 73 ? -13.115 5.112 1.492 1.00 90.38 73 CYS A CA 1
ATOM 544 C C . CYS A 1 73 ? -11.928 6.042 1.773 1.00 90.38 73 CYS A C 1
ATOM 546 O O . CYS A 1 73 ? -11.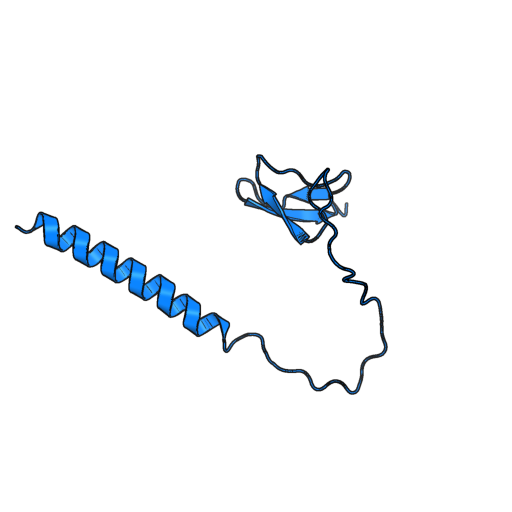898 7.154 1.246 1.00 90.38 73 CYS A O 1
ATOM 548 N N . ASP A 1 74 ? -10.953 5.597 2.568 1.00 88.50 74 ASP A N 1
ATOM 549 C CA . ASP A 1 74 ? -9.769 6.394 2.959 1.00 88.50 74 ASP A CA 1
ATOM 550 C C . ASP A 1 74 ? -8.731 6.578 1.824 1.00 88.50 74 ASP A C 1
ATOM 552 O O . ASP A 1 74 ? -7.675 7.175 2.002 1.00 88.50 74 ASP A O 1
ATOM 556 N N . GLY A 1 75 ? -9.021 6.103 0.608 1.00 80.94 75 GLY A N 1
ATOM 557 C CA . GLY A 1 75 ? -8.104 6.167 -0.530 1.00 80.94 75 GLY A CA 1
ATOM 558 C C . GLY A 1 75 ? -8.793 6.532 -1.840 1.00 80.94 75 GLY A C 1
ATOM 559 O O . GLY A 1 75 ? -9.947 6.188 -2.079 1.00 80.94 75 GLY A O 1
ATOM 560 N N . PHE A 1 76 ? -8.065 7.227 -2.721 1.00 66.19 76 PHE A N 1
ATOM 561 C CA . PHE A 1 76 ? -8.599 7.692 -4.009 1.00 66.19 76 PHE A CA 1
ATOM 562 C C . PHE A 1 76 ? -8.718 6.570 -5.059 1.00 66.19 76 PHE A C 1
ATOM 564 O O . PHE A 1 76 ? -9.614 6.603 -5.896 1.00 66.19 76 PHE A O 1
ATOM 571 N N . PHE A 1 77 ? -7.820 5.576 -5.026 1.00 76.81 77 PHE A N 1
ATOM 572 C CA . PHE A 1 77 ? -7.797 4.459 -5.986 1.00 76.81 77 PHE A CA 1
ATOM 573 C C . PHE A 1 77 ? -8.080 3.105 -5.332 1.00 76.81 77 PHE A C 1
ATOM 575 O O . PHE A 1 77 ? -8.885 2.341 -5.858 1.00 76.81 77 PHE A O 1
ATOM 582 N N . ASN A 1 78 ? -7.448 2.840 -4.189 1.00 88.25 78 ASN A N 1
ATOM 583 C CA . ASN A 1 78 ? -7.753 1.741 -3.280 1.00 88.25 78 ASN A CA 1
ATOM 584 C C . ASN A 1 78 ? -7.612 2.276 -1.856 1.00 88.25 78 ASN A C 1
ATOM 586 O O . ASN A 1 78 ? -6.706 3.069 -1.586 1.00 88.25 78 ASN A O 1
ATOM 590 N N . GLY A 1 79 ? -8.504 1.861 -0.975 1.00 91.44 79 GLY A N 1
ATOM 591 C CA . GLY A 1 79 ? -8.522 2.248 0.422 1.00 91.44 79 GLY A CA 1
ATOM 592 C C . GLY A 1 79 ? -9.308 1.238 1.237 1.00 91.44 79 GLY A C 1
ATOM 593 O O . GLY A 1 79 ? -9.590 0.129 0.787 1.00 91.44 79 GLY A O 1
ATOM 594 N N . VAL A 1 80 ? -9.676 1.647 2.440 1.00 91.88 80 VAL A N 1
ATOM 595 C CA . VAL A 1 80 ? -10.491 0.846 3.352 1.00 91.88 80 VAL A CA 1
ATOM 596 C C . VAL A 1 80 ? -11.700 1.675 3.774 1.00 91.88 80 VAL A C 1
ATOM 598 O O . VAL A 1 80 ? -11.627 2.908 3.782 1.00 91.88 80 VAL A O 1
ATOM 601 N N . CYS A 1 81 ? -12.822 1.024 4.062 1.00 91.38 81 CYS A N 1
ATOM 602 C CA . CYS A 1 81 ? -14.027 1.696 4.531 1.00 91.38 81 CYS A CA 1
ATOM 603 C C . CYS A 1 81 ? -13.925 2.072 6.011 1.00 91.38 81 CYS A C 1
ATOM 605 O O . CYS A 1 81 ? -13.781 1.205 6.875 1.00 91.38 81 CYS A O 1
ATOM 607 N N . TRP A 1 82 ? -14.082 3.362 6.303 1.00 89.88 82 TRP A N 1
ATOM 608 C CA . TRP A 1 82 ? -14.097 3.919 7.656 1.00 89.88 82 TRP A CA 1
ATOM 609 C C . TRP A 1 82 ? -15.322 4.806 7.864 1.00 89.88 82 TRP A C 1
ATOM 611 O O . TRP A 1 82 ? -15.866 5.375 6.918 1.00 89.88 82 TRP A O 1
ATOM 621 N N . TYR A 1 83 ? -15.757 4.956 9.113 1.00 86.31 83 TYR A N 1
ATOM 622 C CA . TYR A 1 83 ? -16.793 5.928 9.452 1.00 86.31 83 TYR A CA 1
ATOM 623 C C . TYR A 1 83 ? -16.246 7.356 9.344 1.00 86.31 83 TYR A C 1
ATOM 625 O O . TYR A 1 83 ? -15.137 7.642 9.797 1.00 86.31 83 TYR A O 1
ATOM 633 N N . ASP A 1 84 ? -17.037 8.260 8.765 1.00 79.31 84 ASP A N 1
ATOM 634 C CA . ASP A 1 84 ? -16.741 9.696 8.757 1.00 79.31 84 ASP A CA 1
ATOM 635 C C . ASP A 1 84 ? -17.093 10.272 10.138 1.00 79.31 84 ASP A C 1
ATOM 637 O O . ASP A 1 84 ? -18.176 10.819 10.344 1.00 79.31 84 ASP A O 1
ATOM 641 N N . TRP A 1 85 ? -16.211 10.081 11.121 1.00 66.62 85 TRP A N 1
ATOM 642 C CA . TRP A 1 85 ? -16.348 10.724 12.429 1.00 66.62 85 TRP A CA 1
ATOM 643 C C . TRP A 1 85 ? -16.050 12.218 12.250 1.00 66.62 85 TRP A C 1
ATOM 645 O O . TRP A 1 85 ? -14.894 12.610 12.096 1.00 66.62 85 TRP A O 1
ATOM 655 N N . LYS A 1 86 ? -17.097 13.041 12.201 1.00 47.59 86 LYS A N 1
ATOM 656 C CA . LYS A 1 86 ? -16.992 14.504 12.192 1.00 47.59 86 LYS A CA 1
ATOM 657 C C . LYS A 1 86 ? -16.924 15.071 13.602 1.00 47.59 86 LYS A C 1
ATOM 659 O O . LYS A 1 86 ? -17.660 14.549 14.468 1.00 47.59 86 LYS A O 1
#

Foldseek 3Di:
DVVVVVVVVVVVVVVVVVVVVVVVVPPDPPPPDPPDDDDDDDDPPPPPPPPVPAAEAFGKAAPVGAHPPQWGAPDHGIGGTDGPPD

pLDDT: mean 71.12, std 18.73, range [39.62, 93.62]

Radius of gyration: 20.75 Å; chains: 1; bounding box: 47×29×59 Å

Secondary structure (DSSP, 8-state):
-HHHHHHHHHHHHHHHHHHHHHHHTTSSS-----SSS--------------TT-B-TTSEEETTBPBPTTEEESSSSEEEEEE---

Sequence (86 aa):
MARLVNVFVVFTLCFVLIQGFKVNERSGDQQQVPADAVPPPVQSAGEVGESKGCNAFGDECSWWTGCCEGMKCDGFFNGVCWYDWK